Protein AF-A0A1M6HXD6-F1 (afdb_monomer_lite)

pLDDT: mean 80.58, std 11.12, range [35.69, 94.06]

Structure (mmCIF, N/CA/C/O backbone):
data_AF-A0A1M6HXD6-F1
#
_entry.id   AF-A0A1M6HXD6-F1
#
loop_
_atom_site.group_PDB
_atom_site.id
_atom_site.type_symbol
_atom_site.label_atom_id
_atom_site.label_alt_id
_atom_site.label_comp_id
_atom_site.label_asym_id
_atom_site.label_entity_id
_atom_site.label_seq_id
_atom_site.pdbx_PDB_ins_code
_atom_site.Cartn_x
_atom_site.Cartn_y
_atom_site.Cartn_z
_atom_site.occupancy
_atom_site.B_iso_or_equiv
_atom_site.auth_seq_id
_atom_site.auth_comp_id
_atom_site.auth_asym_id
_atom_site.auth_atom_id
_atom_site.pdbx_PDB_model_num
ATOM 1 N N . MET A 1 1 ? 20.138 -10.071 -18.134 1.00 62.22 1 MET A N 1
ATOM 2 C CA . MET A 1 1 ? 20.070 -9.335 -16.851 1.00 62.22 1 MET A CA 1
ATOM 3 C C . MET A 1 1 ? 18.813 -8.474 -16.674 1.00 62.22 1 MET A C 1
ATOM 5 O O . MET A 1 1 ? 18.131 -8.719 -15.696 1.00 62.22 1 MET A O 1
ATOM 9 N N . LEU A 1 2 ? 18.419 -7.549 -17.568 1.00 70.94 2 LEU A N 1
ATOM 10 C CA . LEU A 1 2 ? 17.058 -6.944 -17.518 1.00 70.94 2 LEU A CA 1
ATOM 11 C C . LEU A 1 2 ? 15.997 -7.763 -18.279 1.00 70.94 2 LEU A C 1
ATOM 13 O O . LEU A 1 2 ? 14.863 -7.873 -17.829 1.00 70.94 2 LEU A O 1
ATOM 17 N N . ALA A 1 3 ? 16.381 -8.416 -19.382 1.00 74.69 3 ALA A N 1
ATOM 18 C CA . ALA A 1 3 ? 15.483 -9.263 -20.183 1.00 74.69 3 ALA A CA 1
ATOM 19 C C . ALA A 1 3 ? 14.887 -10.457 -19.407 1.00 74.69 3 ALA A C 1
ATOM 21 O O . ALA A 1 3 ? 13.811 -10.953 -19.749 1.00 74.69 3 ALA A O 1
ATOM 22 N N . ASP A 1 4 ? 15.571 -10.894 -18.347 1.00 82.38 4 ASP A N 1
ATOM 23 C CA . ASP A 1 4 ? 15.156 -12.011 -17.494 1.00 82.38 4 ASP A CA 1
ATOM 24 C C . ASP A 1 4 ? 14.063 -11.605 -16.500 1.00 82.38 4 ASP A C 1
ATOM 26 O O . ASP A 1 4 ? 13.437 -12.466 -15.882 1.00 82.38 4 ASP A O 1
ATOM 30 N N . ILE A 1 5 ? 13.812 -10.302 -16.347 1.00 83.19 5 ILE A N 1
ATOM 31 C CA . ILE A 1 5 ? 12.787 -9.756 -15.464 1.00 83.19 5 ILE A CA 1
ATOM 32 C C . ILE A 1 5 ? 11.462 -9.7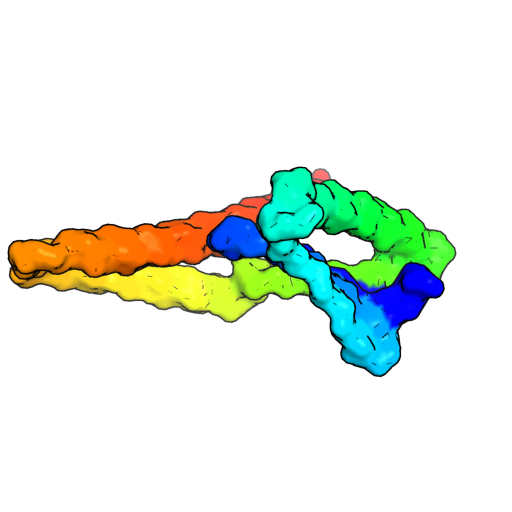37 -16.230 1.00 83.19 5 ILE A C 1
ATOM 34 O O . ILE A 1 5 ? 11.344 -9.182 -17.321 1.00 83.19 5 ILE A O 1
ATOM 38 N N . ALA A 1 6 ? 10.451 -10.385 -15.661 1.00 85.50 6 ALA A N 1
ATOM 39 C CA . ALA A 1 6 ? 9.096 -10.389 -16.197 1.00 85.50 6 ALA A CA 1
ATOM 40 C C . ALA A 1 6 ? 8.304 -9.182 -15.677 1.00 85.50 6 ALA A C 1
ATOM 42 O O . ALA A 1 6 ? 7.614 -8.500 -16.436 1.00 85.50 6 ALA A O 1
ATOM 43 N N . SER A 1 7 ? 8.412 -8.919 -14.375 1.00 85.44 7 SER A N 1
ATOM 44 C CA . SER A 1 7 ? 7.668 -7.856 -13.714 1.00 85.44 7 SER A CA 1
ATOM 45 C C . SER A 1 7 ? 8.370 -7.345 -12.460 1.00 85.44 7 SER A C 1
ATOM 47 O O . SER A 1 7 ? 9.226 -8.018 -11.876 1.00 85.44 7 SER A O 1
ATOM 49 N N . PHE A 1 8 ? 7.985 -6.143 -12.039 1.00 88.88 8 PHE A N 1
ATOM 50 C CA . PHE A 1 8 ? 8.430 -5.545 -10.785 1.00 88.88 8 PHE A CA 1
ATOM 51 C C . PHE A 1 8 ? 7.255 -4.970 -9.996 1.00 88.88 8 PHE A C 1
ATOM 53 O O . PHE A 1 8 ? 6.226 -4.591 -10.557 1.00 88.88 8 PHE A O 1
ATOM 60 N N . HIS A 1 9 ? 7.425 -4.897 -8.682 1.00 86.81 9 HIS A N 1
ATOM 61 C CA . HIS A 1 9 ? 6.432 -4.422 -7.734 1.00 86.81 9 HIS A CA 1
ATOM 62 C C . HIS A 1 9 ? 7.123 -3.605 -6.644 1.00 86.81 9 HIS A C 1
ATOM 64 O O . HIS A 1 9 ? 7.985 -4.123 -5.939 1.00 86.81 9 HIS A O 1
ATOM 70 N N . TYR A 1 10 ? 6.709 -2.354 -6.475 1.00 86.75 10 TYR A N 1
ATOM 71 C CA . TYR A 1 10 ? 7.099 -1.519 -5.342 1.00 86.75 10 TYR A CA 1
ATOM 72 C C . TYR A 1 10 ? 5.867 -1.226 -4.490 1.00 86.75 10 TYR A C 1
ATOM 74 O O . TYR A 1 10 ? 4.820 -0.861 -5.031 1.00 86.75 10 TYR A O 1
ATOM 82 N N . GLN A 1 11 ? 5.993 -1.382 -3.175 1.00 84.38 11 GLN A N 1
ATOM 83 C CA . GLN A 1 11 ? 4.950 -1.038 -2.221 1.00 84.38 11 GLN A CA 1
ATOM 84 C C . GLN A 1 11 ? 5.550 -0.439 -0.956 1.00 84.38 11 GLN A C 1
ATOM 86 O O . GLN A 1 11 ? 6.455 -1.009 -0.348 1.00 84.38 11 GLN A O 1
ATOM 91 N N . GLU A 1 12 ? 4.949 0.666 -0.537 1.00 83.12 12 GLU A N 1
ATOM 92 C CA . GLU A 1 12 ? 5.162 1.304 0.750 1.00 83.12 12 GLU A CA 1
ATOM 93 C C . GLU A 1 12 ? 3.852 1.254 1.526 1.00 83.12 12 GLU A C 1
ATOM 95 O O . GLU A 1 12 ? 2.813 1.717 1.048 1.00 83.12 12 GLU A O 1
ATOM 100 N N . PHE A 1 13 ? 3.873 0.616 2.691 1.00 76.50 13 PHE A N 1
ATOM 101 C CA . PHE A 1 13 ? 2.708 0.539 3.557 1.00 76.50 13 PHE A CA 1
ATOM 102 C C . PHE A 1 13 ? 3.131 0.444 5.018 1.00 76.50 13 PHE A C 1
ATOM 104 O O . PHE A 1 13 ? 3.904 -0.437 5.388 1.00 76.50 13 PHE A O 1
ATOM 111 N N . ASN A 1 14 ? 2.582 1.332 5.850 1.00 74.19 14 ASN A N 1
ATOM 112 C CA . ASN A 1 14 ? 2.807 1.354 7.296 1.00 74.19 14 ASN A CA 1
ATOM 113 C C . ASN A 1 14 ? 4.301 1.384 7.685 1.00 74.19 14 ASN A C 1
ATOM 115 O O . ASN A 1 14 ? 4.749 0.594 8.511 1.00 74.19 14 ASN A O 1
ATOM 119 N N . GLY A 1 15 ? 5.086 2.235 7.015 1.00 72.50 15 GLY A N 1
ATOM 120 C CA . GLY A 1 15 ? 6.537 2.348 7.218 1.00 72.50 15 GLY A CA 1
ATOM 121 C C . GLY A 1 15 ? 7.365 1.213 6.604 1.00 72.50 15 GLY A C 1
ATOM 122 O O . GLY A 1 15 ? 8.580 1.326 6.529 1.00 72.50 15 GLY A O 1
ATOM 123 N N . ASN A 1 16 ? 6.737 0.145 6.105 1.00 80.31 16 ASN A N 1
ATOM 124 C CA . ASN A 1 16 ? 7.442 -0.943 5.441 1.00 80.31 16 ASN A CA 1
ATOM 125 C C . ASN A 1 16 ? 7.533 -0.688 3.932 1.00 80.31 16 ASN A C 1
ATOM 127 O O . ASN A 1 16 ? 6.509 -0.541 3.253 1.00 80.31 16 ASN A O 1
ATOM 131 N N . LYS A 1 17 ? 8.760 -0.677 3.409 1.00 83.12 17 LYS A N 1
ATOM 132 C CA . LYS A 1 17 ? 9.060 -0.514 1.985 1.00 83.12 17 LYS A CA 1
ATOM 133 C C . LYS A 1 17 ? 9.566 -1.825 1.419 1.00 83.12 17 LYS A C 1
ATOM 135 O O . LYS A 1 17 ? 10.534 -2.407 1.905 1.00 83.12 17 LYS A O 1
ATOM 140 N N . THR A 1 18 ? 8.902 -2.287 0.368 1.00 86.75 18 THR A N 1
ATOM 141 C CA . THR A 1 18 ? 9.233 -3.541 -0.306 1.00 86.75 18 THR A CA 1
ATOM 142 C C . THR A 1 18 ? 9.335 -3.342 -1.807 1.00 86.75 18 THR A C 1
ATOM 144 O O . THR A 1 18 ? 8.438 -2.798 -2.452 1.00 86.75 18 THR A O 1
ATOM 147 N N . PHE A 1 19 ? 10.426 -3.844 -2.374 1.00 87.88 19 PHE A N 1
ATOM 148 C CA . PHE A 1 19 ? 10.668 -3.913 -3.802 1.00 87.88 19 PHE A CA 1
ATOM 149 C C . PHE A 1 19 ? 10.820 -5.377 -4.208 1.00 87.88 19 PHE A C 1
ATOM 151 O O . PHE A 1 19 ? 11.647 -6.108 -3.672 1.00 87.88 19 PHE A O 1
ATOM 158 N N . ARG A 1 20 ? 10.000 -5.843 -5.142 1.00 89.50 20 ARG A N 1
ATOM 159 C CA . ARG A 1 20 ? 9.980 -7.234 -5.586 1.00 89.50 20 ARG A CA 1
ATOM 160 C C . ARG A 1 20 ? 10.163 -7.308 -7.090 1.00 89.50 20 ARG A C 1
ATOM 162 O O . ARG A 1 20 ? 9.464 -6.634 -7.839 1.00 89.50 20 ARG A O 1
ATOM 169 N N . LEU A 1 21 ? 11.045 -8.200 -7.514 1.00 89.88 21 LEU A N 1
ATOM 170 C CA . LEU A 1 21 ? 11.260 -8.577 -8.901 1.00 89.88 21 LEU A CA 1
ATOM 171 C C . LEU A 1 21 ? 10.752 -9.998 -9.115 1.00 89.88 21 LEU A C 1
ATOM 173 O O . LEU A 1 21 ? 11.001 -10.894 -8.302 1.00 89.88 21 LEU A O 1
ATOM 177 N N . ARG A 1 22 ? 10.061 -10.217 -10.229 1.00 88.50 22 ARG A N 1
ATOM 178 C CA . ARG A 1 22 ? 9.702 -11.551 -10.699 1.00 88.50 22 ARG A CA 1
ATOM 179 C C . ARG A 1 22 ? 10.475 -11.838 -11.970 1.00 88.50 22 ARG A C 1
ATOM 181 O O . ARG A 1 22 ? 10.337 -11.126 -12.963 1.00 88.50 22 ARG A O 1
ATOM 188 N N . LEU A 1 23 ? 11.273 -12.894 -11.935 1.00 88.56 23 LEU A N 1
ATOM 189 C CA . LEU A 1 23 ? 12.010 -13.367 -13.097 1.00 88.56 23 LEU A CA 1
ATOM 190 C C . LEU A 1 23 ? 11.100 -14.213 -13.995 1.00 88.56 23 LEU A C 1
ATOM 192 O O . LEU A 1 23 ? 10.135 -14.826 -13.528 1.00 88.56 23 LEU A O 1
ATOM 196 N N . ARG A 1 24 ? 11.428 -14.292 -15.285 1.00 84.12 24 ARG A N 1
ATOM 197 C CA . ARG A 1 24 ? 10.759 -15.170 -16.262 1.00 84.12 24 ARG A CA 1
ATOM 198 C C . ARG A 1 24 ? 10.904 -16.650 -15.908 1.00 84.12 24 ARG A C 1
ATOM 200 O O . ARG A 1 24 ? 10.021 -17.432 -16.235 1.00 84.12 24 ARG A O 1
ATOM 207 N N . SER A 1 25 ? 11.952 -17.007 -15.161 1.00 87.06 25 SER A N 1
ATOM 208 C CA . SER A 1 25 ? 12.130 -18.336 -14.561 1.00 87.06 25 SER A CA 1
ATOM 209 C C . SER A 1 25 ? 11.093 -18.671 -13.478 1.00 87.06 25 SER A C 1
ATOM 211 O O . SER A 1 25 ? 11.027 -19.805 -13.021 1.00 87.06 25 SER A O 1
ATOM 213 N N . GLY A 1 26 ? 10.294 -17.695 -13.030 1.00 83.19 26 GLY A N 1
ATOM 214 C CA . GLY A 1 26 ? 9.327 -17.845 -11.942 1.00 83.19 26 GLY A CA 1
ATOM 215 C C . GLY A 1 26 ? 9.890 -17.522 -10.556 1.00 83.19 26 GLY A C 1
ATOM 216 O O . GLY A 1 26 ? 9.111 -17.348 -9.614 1.00 83.19 26 GLY A O 1
ATOM 217 N N . GLN A 1 27 ? 11.210 -17.367 -10.428 1.00 90.06 27 GLN A N 1
ATOM 218 C CA . GLN A 1 27 ? 11.851 -16.959 -9.180 1.00 90.06 27 GLN A CA 1
ATOM 219 C C . GLN A 1 27 ? 11.438 -15.533 -8.790 1.00 90.06 27 GLN A C 1
ATOM 221 O O . GLN A 1 27 ? 11.331 -14.635 -9.630 1.00 90.06 27 GLN A O 1
ATOM 226 N N . LYS A 1 28 ? 11.210 -15.327 -7.491 1.00 89.75 28 LYS A N 1
ATOM 227 C CA . LYS A 1 28 ? 10.869 -14.027 -6.909 1.00 89.75 28 LYS A CA 1
ATOM 228 C C . LYS A 1 28 ? 12.023 -13.550 -6.044 1.00 89.75 28 LYS A C 1
ATOM 230 O O . LYS A 1 28 ? 12.440 -14.262 -5.137 1.00 89.75 28 LYS A O 1
ATOM 235 N N . VAL A 1 29 ? 12.488 -12.336 -6.298 1.00 88.44 29 VAL A N 1
ATOM 236 C CA . VAL A 1 29 ? 13.491 -11.655 -5.478 1.00 88.44 29 VAL A CA 1
ATOM 237 C C . VAL A 1 29 ? 12.775 -10.526 -4.754 1.00 88.44 29 VAL A C 1
ATOM 239 O O . VAL A 1 29 ? 12.141 -9.697 -5.400 1.00 88.44 29 VAL A O 1
ATOM 242 N N . THR A 1 30 ? 12.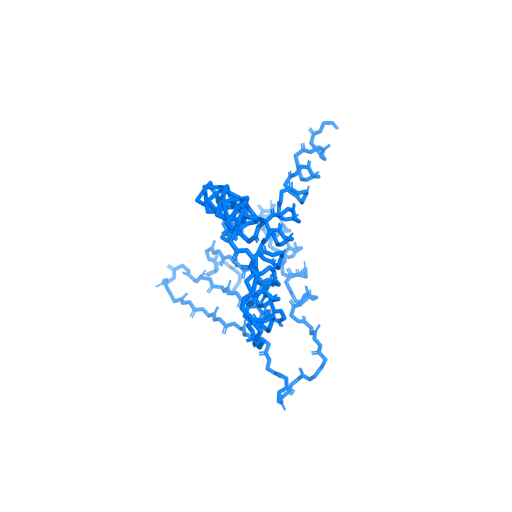800 -10.525 -3.423 1.00 88.25 30 THR A N 1
ATOM 243 C CA . THR A 1 30 ? 12.175 -9.471 -2.608 1.00 88.25 30 THR A CA 1
ATOM 244 C C . THR A 1 30 ? 13.263 -8.769 -1.810 1.00 88.25 30 THR A C 1
ATOM 246 O O . THR A 1 30 ? 13.997 -9.416 -1.071 1.00 88.25 30 THR A O 1
ATOM 249 N N . LEU A 1 31 ? 13.341 -7.456 -1.972 1.00 86.12 31 LEU A N 1
ATOM 250 C CA . LEU A 1 31 ? 14.130 -6.533 -1.176 1.00 86.12 31 LEU A CA 1
ATOM 251 C C . LEU A 1 31 ? 13.158 -5.815 -0.237 1.00 86.12 31 LEU A C 1
ATOM 253 O O . LEU A 1 31 ? 12.152 -5.263 -0.685 1.00 86.12 31 LEU A O 1
ATOM 257 N N . ALA A 1 32 ? 13.423 -5.869 1.059 1.00 82.75 32 ALA A N 1
ATOM 258 C CA . ALA A 1 32 ? 12.668 -5.142 2.070 1.00 82.75 32 ALA A CA 1
ATOM 259 C C . ALA A 1 32 ? 13.617 -4.187 2.787 1.00 82.75 32 ALA A C 1
ATOM 261 O O . ALA A 1 32 ? 14.808 -4.489 2.907 1.00 82.75 32 ALA A O 1
ATOM 262 N N . HIS A 1 33 ? 13.091 -3.054 3.245 1.00 79.06 33 HIS A N 1
ATOM 263 C CA . HIS A 1 33 ? 13.863 -2.141 4.076 1.00 79.06 33 HIS A CA 1
ATOM 264 C C . HIS A 1 33 ? 14.327 -2.866 5.343 1.00 79.06 33 HIS A C 1
ATOM 266 O O . HIS A 1 33 ? 13.575 -3.642 5.936 1.00 79.06 33 HIS A O 1
ATOM 272 N N . ASN A 1 34 ? 15.585 -2.645 5.720 1.00 73.81 34 ASN A N 1
ATOM 273 C CA . ASN A 1 34 ? 16.162 -3.208 6.927 1.00 73.81 34 ASN A CA 1
ATOM 274 C C . ASN A 1 34 ? 16.876 -2.102 7.700 1.00 73.81 34 ASN A C 1
ATOM 276 O O . ASN A 1 34 ? 18.054 -1.824 7.454 1.00 73.81 34 ASN A O 1
ATOM 280 N N . ASP A 1 35 ? 16.160 -1.543 8.674 1.00 68.94 35 ASP A N 1
ATOM 281 C CA . ASP A 1 35 ? 16.636 -0.456 9.533 1.00 68.94 35 ASP A CA 1
ATOM 282 C C . ASP A 1 35 ? 17.928 -0.819 10.286 1.00 68.94 35 ASP A C 1
ATOM 284 O O . ASP A 1 35 ? 18.690 0.055 10.689 1.00 68.94 35 ASP A O 1
ATOM 288 N N . THR A 1 36 ? 18.204 -2.117 10.475 1.00 67.06 36 THR A N 1
ATOM 289 C CA . THR A 1 36 ? 19.389 -2.587 11.211 1.00 67.06 36 THR A CA 1
ATOM 290 C C . THR A 1 36 ? 20.673 -2.454 10.390 1.00 67.06 36 THR A C 1
ATOM 292 O O . THR A 1 36 ? 21.744 -2.269 10.960 1.00 67.06 36 THR A O 1
ATOM 295 N N . PHE A 1 37 ? 20.586 -2.555 9.061 1.00 62.69 37 PHE A N 1
ATOM 296 C CA . PHE A 1 37 ? 21.763 -2.596 8.183 1.00 62.69 37 PHE A CA 1
ATOM 297 C C . PHE A 1 37 ? 21.877 -1.384 7.257 1.00 62.69 37 PHE A C 1
ATOM 299 O O . PHE A 1 37 ? 22.979 -1.087 6.798 1.00 62.69 37 PHE A O 1
ATOM 306 N N . CYS A 1 38 ? 20.778 -0.679 6.976 1.00 62.19 38 CYS A N 1
ATOM 307 C CA . CYS A 1 38 ? 20.797 0.504 6.123 1.00 62.19 38 CYS A CA 1
ATOM 308 C C . CYS A 1 38 ? 19.749 1.531 6.591 1.00 62.19 38 CYS A C 1
ATOM 310 O O . CYS A 1 38 ? 18.600 1.464 6.163 1.00 62.19 38 CYS A O 1
ATOM 312 N N . PRO A 1 39 ? 20.123 2.480 7.473 1.00 63.81 39 PRO A N 1
ATOM 313 C CA . PRO A 1 39 ? 19.214 3.535 7.933 1.00 63.81 39 PRO A CA 1
ATOM 314 C C . PRO A 1 39 ? 18.954 4.607 6.862 1.00 63.81 39 PRO A C 1
ATOM 316 O O . PRO A 1 39 ? 18.014 5.389 6.985 1.00 63.81 39 PRO A O 1
ATOM 319 N N . ALA A 1 40 ? 19.785 4.662 5.815 1.00 66.31 40 ALA A N 1
ATOM 320 C CA . ALA A 1 40 ? 19.520 5.455 4.624 1.00 66.31 40 ALA A CA 1
ATOM 321 C C . ALA A 1 40 ? 18.508 4.704 3.747 1.00 66.31 40 ALA A C 1
ATOM 323 O O . ALA A 1 40 ? 18.750 3.581 3.303 1.00 66.31 40 ALA A O 1
ATOM 324 N N . ASP A 1 41 ? 17.337 5.299 3.547 1.00 66.62 41 ASP A N 1
ATOM 325 C CA . ASP A 1 41 ? 16.241 4.663 2.830 1.00 66.62 41 ASP A CA 1
ATOM 326 C C . ASP A 1 41 ? 16.314 4.917 1.318 1.00 66.62 41 ASP A C 1
ATOM 328 O O . ASP A 1 41 ? 15.674 5.818 0.775 1.00 66.62 41 ASP A O 1
ATOM 332 N N . ASP A 1 42 ? 17.081 4.073 0.631 1.00 78.00 42 ASP A N 1
ATOM 333 C CA . ASP A 1 42 ? 17.301 4.186 -0.814 1.00 78.00 42 ASP A CA 1
ATOM 334 C C . ASP A 1 42 ? 16.340 3.325 -1.651 1.00 78.00 42 ASP A C 1
ATOM 336 O O . ASP A 1 42 ? 16.403 3.334 -2.881 1.00 78.00 42 ASP A O 1
ATOM 340 N N . ILE A 1 43 ? 15.408 2.583 -1.032 1.00 83.06 43 ILE A N 1
ATOM 341 C CA . ILE A 1 43 ? 14.502 1.690 -1.781 1.00 83.06 43 ILE A CA 1
ATOM 342 C C . ILE A 1 43 ? 13.562 2.492 -2.688 1.00 83.06 43 ILE A C 1
ATOM 344 O O . ILE A 1 43 ? 13.246 2.051 -3.795 1.00 83.06 43 ILE A O 1
ATOM 348 N N . VAL A 1 44 ? 13.140 3.681 -2.252 1.00 82.69 44 VAL A N 1
ATOM 349 C CA . VAL A 1 44 ? 12.310 4.581 -3.068 1.00 82.69 44 VAL A CA 1
ATOM 350 C C . VAL A 1 44 ? 13.075 5.037 -4.311 1.00 82.69 44 VAL A C 1
ATOM 352 O O . VAL A 1 44 ? 12.548 4.959 -5.423 1.00 82.69 44 VAL A O 1
ATOM 355 N N . ALA A 1 45 ? 14.324 5.477 -4.128 1.00 81.75 45 ALA A N 1
ATOM 356 C CA . ALA A 1 45 ? 15.192 5.923 -5.213 1.00 81.75 45 ALA A CA 1
ATOM 357 C C . ALA A 1 45 ? 15.492 4.772 -6.184 1.00 81.75 45 ALA A C 1
ATOM 359 O O . ALA A 1 45 ? 15.307 4.920 -7.390 1.00 81.75 45 ALA A O 1
ATOM 360 N N . LEU A 1 46 ? 15.810 3.585 -5.657 1.00 85.12 46 LEU A N 1
ATOM 361 C CA . LEU A 1 46 ? 16.003 2.365 -6.440 1.00 85.12 46 LEU A CA 1
ATOM 362 C C . LEU A 1 46 ? 14.771 2.028 -7.288 1.00 85.12 46 LEU A C 1
ATOM 364 O O . LEU A 1 46 ? 14.896 1.708 -8.469 1.00 85.12 46 LEU A O 1
ATOM 368 N N . ALA A 1 47 ? 13.571 2.099 -6.705 1.00 85.69 47 ALA A N 1
ATOM 369 C CA . ALA A 1 47 ? 12.335 1.824 -7.428 1.00 85.69 47 ALA A CA 1
ATOM 370 C C . ALA A 1 47 ? 12.072 2.858 -8.536 1.00 85.69 47 ALA A C 1
ATOM 372 O O . ALA A 1 47 ? 11.599 2.491 -9.616 1.00 85.69 47 ALA A O 1
ATOM 373 N N . ALA A 1 48 ? 12.384 4.133 -8.288 1.00 84.56 48 ALA A N 1
ATOM 374 C CA . ALA A 1 48 ? 12.255 5.202 -9.272 1.00 84.56 48 ALA A CA 1
ATOM 375 C C . ALA A 1 48 ? 13.241 5.026 -10.438 1.00 84.56 48 ALA A C 1
ATOM 377 O O . ALA A 1 48 ? 12.830 5.083 -11.599 1.00 84.56 48 ALA A O 1
ATOM 378 N N . ASP A 1 49 ? 14.508 4.741 -10.143 1.00 86.19 49 ASP A N 1
ATOM 379 C CA . ASP A 1 49 ? 15.543 4.522 -11.155 1.00 86.19 49 ASP A CA 1
ATOM 380 C C . ASP A 1 49 ? 15.280 3.254 -11.965 1.00 86.19 49 ASP A C 1
ATOM 382 O O . ASP A 1 49 ? 15.364 3.271 -13.194 1.00 86.19 49 ASP A O 1
ATOM 386 N N . PHE A 1 50 ? 14.853 2.172 -11.308 1.00 87.00 50 PHE A N 1
ATOM 387 C CA . PHE A 1 50 ? 14.461 0.949 -12.001 1.00 87.00 50 PHE A CA 1
ATOM 388 C C . PHE A 1 50 ? 13.271 1.186 -12.933 1.00 87.00 50 PHE A C 1
ATOM 390 O O . PHE A 1 50 ? 13.245 0.670 -14.048 1.00 87.00 50 PHE A O 1
ATOM 397 N N . ARG A 1 51 ? 12.286 1.992 -12.515 1.00 84.06 51 ARG A N 1
ATOM 398 C CA . ARG A 1 51 ? 11.135 2.334 -13.361 1.00 84.06 51 ARG A CA 1
ATOM 399 C C . ARG A 1 51 ? 11.556 3.102 -14.614 1.00 84.06 51 ARG A C 1
ATOM 401 O O . ARG A 1 51 ? 11.005 2.818 -15.675 1.00 84.06 51 ARG A O 1
ATOM 408 N N . LYS A 1 52 ? 12.514 4.030 -14.505 1.00 84.62 52 LYS A N 1
ATOM 409 C CA . LYS A 1 52 ? 13.082 4.744 -15.664 1.00 84.62 52 LYS A CA 1
ATOM 410 C C . LYS A 1 52 ? 13.775 3.769 -16.615 1.00 84.62 52 LYS A C 1
ATOM 412 O O . LYS A 1 52 ? 13.379 3.664 -17.768 1.00 84.62 52 LYS A O 1
ATOM 417 N N . GLN A 1 53 ? 14.691 2.950 -16.096 1.00 83.62 53 GLN A N 1
ATOM 418 C CA . GLN A 1 53 ? 15.414 1.960 -16.903 1.00 83.62 53 GLN A CA 1
ATOM 419 C C . GLN A 1 53 ? 14.479 0.932 -17.560 1.00 83.62 53 GLN A C 1
ATOM 421 O O . GLN A 1 53 ? 14.702 0.527 -18.697 1.00 83.62 53 GLN A O 1
ATOM 426 N N . ALA A 1 54 ? 13.414 0.510 -16.872 1.00 82.19 54 ALA A N 1
ATOM 427 C CA . ALA A 1 54 ? 12.417 -0.403 -17.425 1.00 82.19 54 ALA A CA 1
ATOM 428 C C . ALA A 1 54 ? 11.591 0.239 -18.554 1.00 82.19 54 ALA A C 1
ATOM 430 O O . ALA A 1 54 ? 11.244 -0.453 -19.514 1.00 82.19 54 ALA A O 1
ATOM 431 N N . ALA A 1 55 ? 11.283 1.536 -18.458 1.00 77.38 55 ALA A N 1
ATOM 432 C CA . ALA A 1 55 ? 10.606 2.278 -19.520 1.00 77.38 55 ALA A CA 1
ATOM 433 C C . ALA A 1 55 ? 11.508 2.424 -20.757 1.00 77.38 55 ALA A C 1
ATOM 435 O O . ALA A 1 55 ? 11.079 2.098 -21.864 1.00 77.38 55 ALA A O 1
ATOM 436 N N . ASP A 1 56 ? 12.775 2.793 -20.555 1.00 77.69 56 ASP A N 1
ATOM 437 C CA . ASP A 1 56 ? 13.759 2.933 -21.634 1.00 77.69 56 ASP A CA 1
ATOM 438 C C . ASP A 1 56 ? 13.995 1.587 -22.344 1.00 77.69 56 ASP A C 1
ATOM 440 O O . ASP A 1 56 ? 13.940 1.493 -23.569 1.00 77.69 56 ASP A O 1
ATOM 444 N N . PHE A 1 57 ? 14.132 0.498 -21.576 1.00 74.81 57 PHE A N 1
ATOM 445 C CA . PHE A 1 57 ? 14.334 -0.852 -22.114 1.00 74.81 57 PHE A CA 1
ATOM 446 C C . PHE A 1 57 ? 13.138 -1.376 -22.925 1.00 74.81 57 PHE A C 1
ATOM 448 O O . PHE A 1 57 ? 13.318 -2.167 -23.853 1.00 74.81 57 PHE A O 1
ATOM 455 N N . SER A 1 58 ? 11.920 -0.949 -22.580 1.00 66.25 58 SER A N 1
ATOM 456 C CA . SER A 1 58 ? 10.692 -1.355 -23.277 1.00 66.25 58 SER A CA 1
ATOM 457 C C . SER A 1 58 ? 10.518 -0.647 -24.625 1.00 66.25 58 SER A C 1
ATOM 459 O O . SER A 1 58 ? 9.822 -1.167 -25.492 1.00 66.25 58 SER A O 1
ATOM 461 N N . THR A 1 59 ? 11.152 0.514 -24.811 1.00 64.62 59 THR A N 1
ATOM 462 C CA . THR A 1 59 ? 11.133 1.265 -26.077 1.00 64.62 59 THR A CA 1
ATOM 463 C C . THR A 1 59 ? 12.068 0.635 -27.115 1.00 64.62 59 THR A C 1
ATOM 465 O O . THR A 1 59 ? 11.724 0.564 -28.291 1.00 64.62 59 THR A O 1
ATOM 468 N N . ASP A 1 60 ? 13.212 0.102 -26.672 1.00 60.59 60 ASP A N 1
ATOM 469 C CA . ASP A 1 60 ? 14.251 -0.458 -27.550 1.00 60.59 60 ASP A CA 1
ATOM 470 C C . ASP A 1 60 ? 14.079 -1.952 -27.882 1.00 60.59 60 ASP A C 1
ATOM 472 O O . ASP A 1 60 ? 14.720 -2.465 -28.805 1.00 60.59 60 ASP A O 1
ATOM 476 N N . ARG A 1 61 ? 13.267 -2.707 -27.126 1.00 61.06 61 ARG A N 1
ATOM 477 C CA . ARG A 1 61 ? 13.140 -4.169 -27.292 1.00 61.06 61 ARG A CA 1
ATOM 478 C C . ARG A 1 61 ? 11.702 -4.657 -27.134 1.00 61.06 61 ARG A C 1
ATOM 480 O O . ARG A 1 61 ? 10.959 -4.187 -26.285 1.00 61.06 61 ARG A O 1
ATOM 487 N N . SER A 1 62 ? 11.348 -5.726 -27.854 1.00 59.31 62 SER A N 1
ATOM 488 C CA . SER A 1 62 ? 10.029 -6.394 -27.797 1.00 59.31 62 SER A CA 1
ATOM 489 C C . SER A 1 62 ? 9.705 -7.096 -26.464 1.00 59.31 62 SER A C 1
ATOM 491 O O . SER A 1 62 ? 8.665 -7.743 -26.329 1.00 59.31 62 SER A O 1
ATOM 493 N N . VAL A 1 63 ? 10.588 -6.995 -25.467 1.00 63.75 63 VAL A N 1
ATOM 494 C CA . VAL A 1 63 ? 10.466 -7.643 -24.159 1.00 63.75 63 VAL A CA 1
ATOM 495 C C . VAL A 1 63 ? 10.112 -6.580 -23.119 1.00 63.75 63 VAL A C 1
ATOM 497 O O . VAL A 1 63 ? 10.984 -6.054 -22.434 1.00 63.75 63 VAL A O 1
ATOM 500 N N . GLY A 1 64 ? 8.821 -6.269 -23.002 1.00 70.75 64 GLY A N 1
ATOM 501 C CA . GLY A 1 64 ? 8.324 -5.294 -22.028 1.00 70.75 64 GLY A CA 1
ATOM 502 C C . GLY A 1 64 ? 8.375 -5.823 -20.592 1.00 70.75 64 GLY A C 1
ATOM 503 O O . GLY A 1 64 ? 7.867 -6.912 -20.300 1.00 70.75 64 GLY A O 1
ATOM 504 N N . ILE A 1 65 ? 8.968 -5.049 -19.683 1.00 77.31 65 ILE A N 1
ATOM 505 C CA . ILE A 1 65 ? 8.926 -5.304 -18.237 1.00 77.31 65 ILE A CA 1
ATOM 506 C C . ILE A 1 65 ? 7.654 -4.651 -17.689 1.00 77.31 65 ILE A C 1
ATOM 508 O O . ILE A 1 65 ? 7.475 -3.440 -17.787 1.00 77.31 65 ILE A O 1
ATOM 512 N N . THR A 1 66 ? 6.756 -5.439 -17.094 1.00 80.56 66 THR A N 1
ATOM 513 C CA . THR A 1 66 ? 5.457 -4.915 -16.636 1.00 80.56 66 THR A CA 1
ATOM 514 C C . THR A 1 66 ? 5.486 -4.545 -15.152 1.00 80.56 66 THR A C 1
ATOM 516 O O . THR A 1 66 ? 5.917 -5.336 -14.311 1.00 80.56 66 THR A O 1
ATOM 519 N N . ARG A 1 67 ? 4.969 -3.362 -14.798 1.00 83.12 67 ARG A N 1
ATOM 520 C CA . ARG A 1 67 ? 4.703 -2.990 -13.399 1.00 83.12 67 ARG A CA 1
ATOM 521 C C . ARG A 1 67 ? 3.497 -3.770 -12.872 1.00 83.12 67 ARG A C 1
ATOM 523 O O . ARG A 1 67 ? 2.404 -3.675 -13.429 1.00 83.12 67 ARG A O 1
ATOM 530 N N . GLU A 1 68 ? 3.659 -4.488 -11.766 1.00 81.81 68 GLU A N 1
ATOM 531 C CA . GLU A 1 68 ? 2.530 -5.112 -11.077 1.00 81.81 68 GLU A CA 1
ATOM 532 C C . GLU A 1 68 ? 1.757 -4.076 -10.259 1.00 81.81 68 GLU A C 1
ATOM 534 O O . GLU A 1 68 ? 2.342 -3.273 -9.528 1.00 81.81 68 GLU A O 1
ATOM 539 N N . LYS A 1 69 ? 0.424 -4.124 -10.357 1.00 80.00 69 LYS A N 1
ATOM 540 C CA . LYS A 1 69 ? -0.456 -3.266 -9.562 1.00 80.00 69 LYS A CA 1
ATOM 541 C C . LYS A 1 69 ? -0.347 -3.610 -8.080 1.00 80.00 69 LYS A C 1
ATOM 543 O O . LYS A 1 69 ? -0.456 -4.789 -7.714 1.00 80.00 69 LYS A O 1
ATOM 548 N N . THR A 1 70 ? -0.211 -2.592 -7.235 1.00 79.62 70 THR A N 1
ATOM 549 C CA . THR A 1 70 ? -0.222 -2.772 -5.776 1.00 79.62 70 THR A CA 1
ATOM 550 C C . THR A 1 70 ? -1.603 -3.236 -5.312 1.00 79.62 70 THR A C 1
ATOM 552 O O . THR A 1 70 ? -2.587 -3.160 -6.054 1.00 79.62 70 THR A O 1
ATOM 555 N N . PHE A 1 71 ? -1.709 -3.741 -4.079 1.00 80.44 71 PHE A N 1
ATOM 556 C CA . PHE A 1 71 ? -3.005 -4.147 -3.522 1.00 80.44 71 PHE A CA 1
ATOM 557 C C . PHE A 1 71 ? -4.045 -3.020 -3.628 1.00 80.44 71 PHE A C 1
ATOM 559 O O . PHE A 1 71 ? -5.142 -3.260 -4.125 1.00 80.44 71 PHE A O 1
ATOM 566 N N . PHE A 1 72 ? -3.658 -1.791 -3.271 1.00 79.25 72 PHE A N 1
ATOM 567 C CA . PHE A 1 72 ? -4.524 -0.608 -3.267 1.00 79.25 72 PHE A CA 1
ATOM 568 C C . PHE A 1 72 ? -4.992 -0.153 -4.656 1.00 79.25 72 PHE A C 1
ATOM 570 O O . PHE A 1 72 ? -6.005 0.532 -4.770 1.00 79.25 72 PHE A O 1
ATOM 577 N N . GLU A 1 73 ? -4.303 -0.570 -5.717 1.00 76.50 73 GLU A N 1
ATOM 578 C CA . GLU A 1 73 ? -4.678 -0.282 -7.106 1.00 76.50 73 GLU A CA 1
ATOM 579 C C . GLU A 1 73 ? -5.662 -1.310 -7.691 1.00 76.50 73 GLU A C 1
ATOM 581 O O . GLU A 1 73 ? -6.208 -1.110 -8.783 1.00 76.50 73 GLU A O 1
ATOM 586 N N . LYS A 1 74 ? -5.885 -2.435 -6.999 1.00 82.38 74 LYS A N 1
ATOM 587 C CA . LYS A 1 74 ? -6.805 -3.490 -7.438 1.00 82.38 74 LYS A CA 1
ATOM 588 C C . LYS A 1 74 ? -8.247 -3.160 -7.035 1.00 82.38 74 LYS A C 1
ATOM 590 O O . LYS A 1 74 ? -8.467 -2.574 -5.977 1.00 82.38 74 LYS A O 1
ATOM 595 N N . PRO A 1 75 ? -9.255 -3.619 -7.803 1.00 80.81 75 PRO A N 1
ATOM 596 C CA . PRO A 1 75 ? -10.667 -3.414 -7.458 1.00 80.81 75 PRO A CA 1
ATOM 597 C C . PRO A 1 75 ? -11.038 -4.009 -6.090 1.00 80.81 75 PRO A C 1
ATOM 599 O O . PRO A 1 75 ? -11.903 -3.478 -5.400 1.00 80.81 75 PRO A O 1
ATOM 602 N N . VAL A 1 76 ? -10.331 -5.058 -5.654 1.00 83.75 76 VAL A N 1
ATOM 603 C CA . VAL A 1 76 ? -10.496 -5.656 -4.320 1.00 83.75 76 VAL A CA 1
ATOM 604 C C . VAL A 1 76 ? -10.244 -4.634 -3.208 1.00 83.75 76 VAL A C 1
ATOM 606 O O . VAL A 1 76 ? -11.008 -4.589 -2.249 1.00 83.75 76 VAL A O 1
ATOM 609 N N . ALA A 1 77 ? -9.239 -3.761 -3.343 1.00 81.31 77 ALA A N 1
ATOM 610 C CA . ALA A 1 77 ? -8.970 -2.747 -2.327 1.00 81.31 77 ALA A CA 1
ATOM 611 C C . ALA A 1 77 ? -10.077 -1.696 -2.228 1.00 81.31 77 ALA A C 1
ATOM 613 O O . ALA A 1 77 ? -10.299 -1.168 -1.142 1.00 81.31 77 ALA A O 1
ATOM 614 N N . SER A 1 78 ? -10.807 -1.429 -3.317 1.00 84.62 78 SER A N 1
ATOM 615 C CA . SER A 1 78 ? -12.000 -0.578 -3.278 1.00 84.62 78 SER A CA 1
ATOM 616 C C . SER A 1 78 ? -13.130 -1.215 -2.480 1.00 84.62 78 SER A C 1
ATOM 618 O O . SER A 1 78 ? -13.759 -0.524 -1.686 1.00 84.62 78 SER A O 1
ATOM 620 N N . VAL A 1 79 ? -13.363 -2.520 -2.645 1.00 87.56 79 VAL A N 1
ATOM 621 C CA . VAL A 1 79 ? -14.365 -3.247 -1.848 1.00 87.56 79 VAL A CA 1
ATOM 622 C C . VAL A 1 79 ? -13.984 -3.217 -0.368 1.00 87.56 79 VAL A C 1
ATOM 624 O O . VAL A 1 79 ? -14.798 -2.843 0.469 1.00 87.56 79 VAL A O 1
ATOM 627 N N . VAL A 1 80 ? -12.726 -3.530 -0.048 1.00 87.56 80 VAL A N 1
ATOM 628 C CA . VAL A 1 80 ? -12.223 -3.508 1.335 1.00 87.56 80 VAL A CA 1
ATOM 629 C C . VAL A 1 80 ? -12.271 -2.095 1.929 1.00 87.56 80 VAL A C 1
ATOM 631 O O . VAL A 1 80 ? -12.673 -1.936 3.077 1.00 87.56 80 VAL A O 1
ATOM 634 N N . GLY A 1 81 ? -11.940 -1.061 1.149 1.00 86.88 81 GLY A N 1
ATOM 635 C CA . GLY A 1 81 ? -12.044 0.336 1.576 1.00 86.88 81 GLY A CA 1
ATOM 636 C C . GLY A 1 81 ? -13.470 0.722 1.966 1.00 86.88 81 GLY A C 1
ATOM 637 O O . GLY A 1 81 ? -13.680 1.256 3.052 1.00 86.88 81 GLY A O 1
ATOM 638 N N . TRP A 1 82 ? -14.463 0.378 1.142 1.00 88.75 82 TRP A N 1
ATOM 639 C CA . TRP A 1 82 ? -15.871 0.629 1.467 1.00 88.75 82 TRP A CA 1
ATOM 640 C C . TRP A 1 82 ? -16.357 -0.161 2.683 1.00 88.75 82 TRP A C 1
ATOM 642 O O . TRP A 1 82 ? -17.104 0.386 3.491 1.00 88.75 82 TRP A O 1
ATOM 652 N N . LEU A 1 83 ? -15.907 -1.408 2.857 1.00 91.50 83 LEU A N 1
ATOM 653 C CA . LEU A 1 83 ? -16.213 -2.193 4.057 1.00 91.50 83 LEU A CA 1
ATOM 654 C C . LEU A 1 83 ? -15.647 -1.543 5.324 1.00 91.50 83 LEU A C 1
ATOM 656 O O . LEU A 1 83 ? -16.341 -1.487 6.337 1.00 91.50 83 LEU A O 1
ATOM 660 N N . ILE A 1 84 ? -14.423 -1.011 5.266 1.00 90.31 84 ILE A N 1
ATOM 661 C CA . ILE A 1 84 ? -13.815 -0.283 6.387 1.00 90.31 84 ILE A CA 1
ATOM 662 C C . ILE A 1 84 ? -14.605 0.994 6.689 1.00 90.31 84 ILE A C 1
ATOM 664 O O . ILE A 1 84 ? -14.916 1.238 7.852 1.00 90.31 84 ILE A O 1
ATOM 668 N N . VAL A 1 85 ? -14.993 1.777 5.674 1.00 92.19 85 VAL A N 1
ATOM 669 C CA . VAL A 1 85 ? -15.833 2.975 5.868 1.00 92.19 85 VAL A CA 1
ATOM 670 C C . VAL A 1 85 ? -17.165 2.609 6.524 1.00 92.19 85 VAL A C 1
ATOM 672 O O . VAL A 1 85 ? -17.518 3.191 7.547 1.00 92.19 85 VAL A O 1
ATOM 675 N N . ALA A 1 86 ? -17.881 1.615 5.990 1.00 92.38 86 ALA A N 1
ATOM 676 C CA . ALA A 1 86 ? -19.156 1.168 6.547 1.00 92.38 86 ALA A CA 1
ATOM 677 C C . ALA A 1 86 ? -19.005 0.674 7.996 1.00 92.38 86 ALA A C 1
ATOM 679 O O . ALA A 1 86 ? -19.804 1.035 8.862 1.00 92.38 86 ALA A O 1
ATOM 680 N N . GLY A 1 87 ? -17.944 -0.089 8.277 1.00 92.12 87 GLY A N 1
ATOM 681 C CA . GLY A 1 87 ? -17.606 -0.553 9.620 1.00 92.12 87 GLY A CA 1
ATOM 682 C C . GLY A 1 87 ? -17.314 0.592 10.590 1.00 92.12 87 GLY A C 1
ATOM 683 O O . GLY A 1 87 ? -17.826 0.582 11.706 1.00 92.12 87 GLY A O 1
ATOM 684 N N . LEU A 1 88 ? -16.559 1.610 10.166 1.00 92.50 88 LEU A N 1
ATOM 685 C CA . LEU A 1 88 ? -1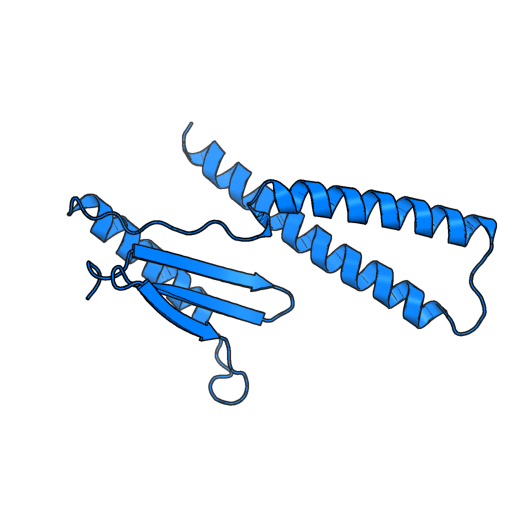6.273 2.797 10.979 1.00 92.50 88 LEU A CA 1
ATOM 686 C C . LEU A 1 88 ? -17.532 3.634 11.232 1.00 92.50 88 LEU A C 1
ATOM 688 O O . LEU A 1 88 ? -17.720 4.110 12.351 1.00 92.50 88 LEU A O 1
ATOM 692 N N . CYS A 1 89 ? -18.421 3.786 10.246 1.00 93.62 89 CYS A N 1
ATOM 693 C CA . CYS A 1 89 ? -19.706 4.466 10.428 1.00 93.62 89 CYS A CA 1
ATOM 694 C C . CYS A 1 89 ? -20.585 3.728 11.444 1.00 93.62 89 CYS A C 1
ATOM 696 O O . CYS A 1 89 ? -21.088 4.344 12.383 1.00 93.62 89 CYS A O 1
ATOM 698 N N . TYR A 1 90 ? -20.715 2.406 11.301 1.00 93.25 90 TYR A N 1
ATOM 699 C CA . TYR A 1 90 ? -21.455 1.573 12.247 1.00 93.25 90 TYR A CA 1
ATOM 700 C C . TYR A 1 90 ? -20.852 1.632 13.656 1.00 93.25 90 TYR A C 1
ATOM 702 O O . TYR A 1 90 ? -21.572 1.808 14.636 1.00 93.25 90 TYR A O 1
ATOM 710 N N . PHE A 1 91 ? -19.526 1.535 13.769 1.00 91.19 91 PHE A N 1
ATOM 711 C CA . PHE A 1 91 ? -18.835 1.615 15.051 1.00 91.19 91 PHE A CA 1
ATOM 712 C C . PHE A 1 91 ? -19.030 2.984 15.712 1.00 91.19 91 PHE A C 1
ATOM 714 O O . PHE A 1 91 ? -19.349 3.049 16.895 1.00 91.19 91 PHE A O 1
ATOM 721 N N . SER A 1 92 ? -18.946 4.072 14.940 1.00 91.25 92 SER A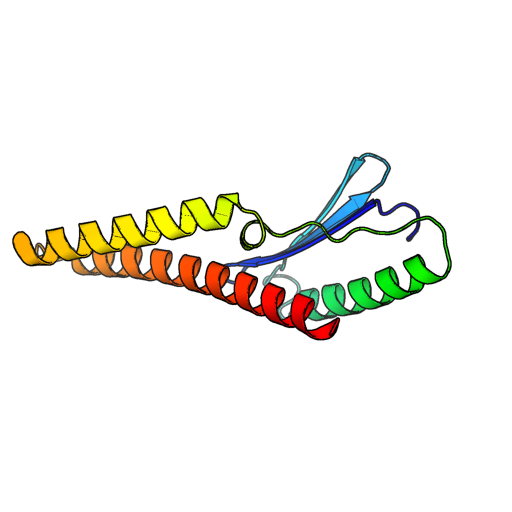 N 1
ATOM 722 C CA . SER A 1 92 ? -19.230 5.433 15.417 1.00 91.25 92 SER A CA 1
ATOM 723 C C . SER A 1 92 ? -20.663 5.554 15.944 1.00 91.25 92 SER A C 1
ATOM 725 O O . SER A 1 92 ? -20.876 6.052 17.046 1.00 91.25 92 SER A O 1
ATOM 727 N N . TRP A 1 93 ? -21.645 5.036 15.198 1.00 94.06 93 TRP A N 1
ATOM 728 C CA . TRP A 1 93 ? -23.045 4.980 15.630 1.00 94.06 93 TRP A CA 1
ATOM 729 C C . TRP A 1 93 ? -23.220 4.187 16.933 1.00 94.06 93 TRP A C 1
ATOM 731 O O . TRP A 1 93 ? -23.914 4.626 17.853 1.00 94.06 93 TRP A O 1
ATOM 741 N N . HIS A 1 94 ? -22.558 3.036 17.048 1.00 90.50 94 HIS A N 1
ATOM 742 C CA . HIS A 1 94 ? -22.591 2.217 18.256 1.00 90.50 94 HIS A CA 1
ATOM 743 C C . HIS A 1 94 ? -22.005 2.961 19.467 1.00 90.50 94 HIS A C 1
ATOM 745 O O . HIS A 1 94 ? -22.594 2.931 20.545 1.00 90.50 94 HIS A O 1
ATOM 751 N N . LEU A 1 95 ? -20.872 3.655 19.309 1.00 90.94 95 LEU A N 1
ATOM 752 C CA . LEU A 1 95 ? -20.268 4.438 20.394 1.00 90.94 95 LEU A CA 1
ATOM 753 C C . LEU A 1 95 ? -21.155 5.615 20.817 1.00 90.94 95 LEU A C 1
ATOM 755 O O . LEU A 1 95 ? -21.260 5.888 22.009 1.00 90.94 95 LEU A O 1
ATOM 759 N N . LEU A 1 96 ? -21.827 6.276 19.870 1.00 90.75 96 LEU A N 1
ATOM 760 C CA . LEU A 1 96 ? -22.768 7.362 20.168 1.00 90.75 96 LEU A CA 1
ATOM 761 C C . LEU A 1 96 ? -23.986 6.880 20.966 1.00 90.75 96 LEU A C 1
ATOM 763 O O . LEU A 1 96 ? -24.474 7.597 21.833 1.00 90.75 96 LEU A O 1
ATOM 767 N N . THR A 1 97 ? -24.474 5.672 20.681 1.00 92.50 97 THR A N 1
ATOM 768 C CA . THR A 1 97 ? -25.692 5.123 21.302 1.00 92.50 97 THR A CA 1
ATOM 769 C C . THR A 1 97 ? -25.436 4.394 22.621 1.00 92.50 97 THR A C 1
ATOM 771 O O . THR A 1 97 ? -26.288 4.428 23.502 1.00 92.50 97 THR A O 1
ATOM 774 N N . HIS A 1 98 ? -24.276 3.750 22.781 1.00 89.75 98 HIS A N 1
ATOM 775 C CA . HIS A 1 98 ? -23.964 2.908 23.946 1.00 89.75 98 HIS A CA 1
ATOM 776 C C . HIS A 1 98 ? -22.850 3.476 24.840 1.00 89.75 98 HIS A C 1
ATOM 778 O O . HIS A 1 98 ? -22.577 2.924 25.907 1.00 89.75 98 HIS A O 1
ATOM 784 N N . GLY A 1 99 ? -22.204 4.567 24.419 1.00 86.12 99 GLY A N 1
ATOM 785 C CA . GLY A 1 99 ? -21.064 5.156 25.111 1.00 86.12 99 GLY A CA 1
ATOM 786 C C . GLY A 1 99 ? -19.792 4.306 25.024 1.00 86.12 99 GLY A C 1
ATOM 787 O O . GLY A 1 99 ? -19.761 3.197 24.481 1.00 86.12 99 GLY A O 1
ATOM 788 N N . VAL A 1 100 ? -18.705 4.842 25.579 1.00 86.88 100 VAL A N 1
ATOM 789 C CA . VAL A 1 100 ? -17.419 4.144 25.699 1.00 86.88 100 VAL A CA 1
ATOM 790 C C . VAL A 1 100 ? -17.227 3.744 27.153 1.00 86.88 100 VAL A C 1
ATOM 792 O O . VAL A 1 100 ? -17.323 4.582 28.042 1.00 86.88 100 VAL A O 1
ATOM 795 N N . LYS A 1 101 ? -16.943 2.462 27.409 1.00 86.75 101 LYS A N 1
ATOM 796 C CA . LYS A 1 101 ? -16.563 2.014 28.757 1.00 86.75 101 LYS A CA 1
ATOM 797 C C . LYS A 1 101 ? -15.220 2.633 29.146 1.00 86.75 101 LYS A C 1
ATOM 799 O O . LYS A 1 101 ? -14.287 2.617 28.337 1.00 86.75 101 LYS A O 1
ATOM 804 N N . ASP A 1 102 ? -15.105 3.092 30.388 1.00 83.69 102 ASP A N 1
ATOM 805 C CA . ASP A 1 102 ? -13.859 3.648 30.912 1.00 83.69 102 ASP A CA 1
ATOM 806 C C . ASP A 1 102 ? -12.685 2.675 30.731 1.00 83.69 102 ASP A C 1
ATO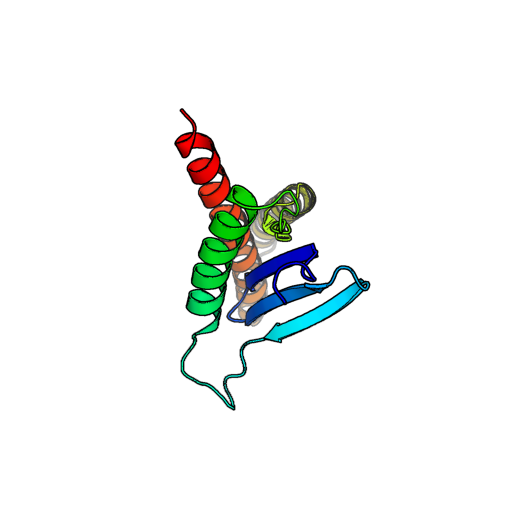M 808 O O . ASP A 1 102 ? -12.819 1.455 30.852 1.00 83.69 102 ASP A O 1
ATOM 812 N N . GLY A 1 103 ? -11.533 3.224 30.342 1.00 83.81 103 GLY A N 1
ATOM 813 C CA . GLY A 1 103 ? -10.328 2.457 30.017 1.00 83.81 103 GLY A CA 1
ATOM 814 C C . GLY A 1 103 ? -10.286 1.842 28.609 1.00 83.81 103 GLY A C 1
ATOM 815 O O . GLY A 1 103 ? -9.230 1.368 28.200 1.00 83.81 103 GLY A O 1
ATOM 816 N N . LYS A 1 104 ? -11.370 1.882 27.815 1.00 87.25 104 LYS A N 1
ATOM 817 C CA . LYS A 1 104 ? -11.377 1.325 26.440 1.00 87.25 104 LYS A CA 1
ATOM 818 C C . LYS A 1 104 ? -11.002 2.310 25.331 1.00 87.25 104 LYS A C 1
ATOM 820 O O . LYS A 1 104 ? -10.942 1.918 24.165 1.00 87.25 104 LYS A O 1
ATOM 825 N N . TRP A 1 105 ? -10.694 3.557 25.676 1.00 86.69 105 TRP A N 1
ATOM 826 C CA . TRP A 1 105 ? -10.299 4.593 24.716 1.00 86.69 105 TRP A CA 1
ATOM 827 C C . TRP A 1 105 ? -9.083 4.197 23.867 1.00 86.69 105 TRP A C 1
ATOM 829 O O . TRP A 1 105 ? -9.072 4.465 22.670 1.00 86.69 105 TRP A O 1
ATOM 839 N N . GLY A 1 106 ? -8.113 3.468 24.432 1.00 86.75 106 GLY A N 1
ATOM 840 C CA . GLY A 1 106 ? -6.956 2.971 23.674 1.00 86.75 106 GLY A CA 1
ATOM 841 C C . GLY A 1 106 ? -7.342 2.055 22.506 1.00 86.75 106 GLY A C 1
ATOM 842 O O . GLY A 1 106 ? -6.826 2.203 21.400 1.00 86.75 106 GLY A O 1
ATOM 843 N N . SER A 1 107 ? -8.307 1.153 22.709 1.00 86.25 107 SER A N 1
ATOM 844 C CA . SER A 1 107 ? -8.813 0.279 21.642 1.00 86.25 107 SER A CA 1
ATOM 845 C C . SER A 1 107 ? -9.583 1.059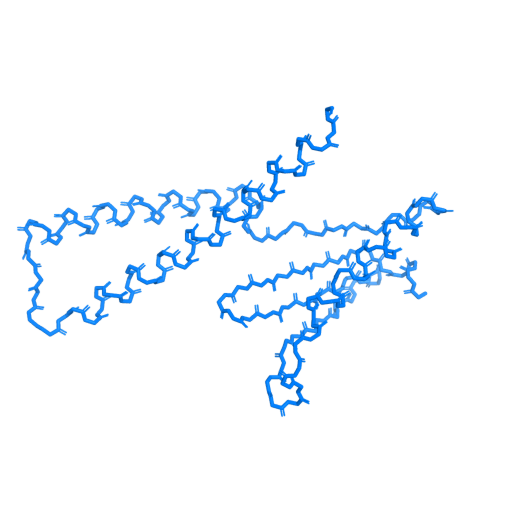 20.578 1.00 86.25 107 SER A C 1
ATOM 847 O O . SER A 1 107 ? -9.460 0.756 19.394 1.00 86.25 107 SER A O 1
ATOM 849 N N . VAL A 1 108 ? -10.342 2.082 20.983 1.00 87.19 108 VAL A N 1
ATOM 850 C CA . VAL A 1 108 ? -11.041 2.978 20.050 1.00 87.19 108 VAL A CA 1
ATOM 851 C C . VAL A 1 108 ? -10.025 3.682 19.150 1.00 87.19 108 VAL A C 1
ATOM 853 O O . VAL A 1 108 ? -10.129 3.586 17.928 1.00 87.19 108 VAL A O 1
ATOM 856 N N . PHE A 1 109 ? -8.989 4.298 19.727 1.00 88.94 109 PHE A N 1
ATOM 857 C CA . PHE A 1 109 ? -7.932 4.950 18.951 1.00 88.94 109 PHE A CA 1
ATOM 858 C C . PHE A 1 109 ? -7.189 3.985 18.023 1.00 88.94 109 PHE A C 1
ATOM 860 O O . PHE A 1 109 ? -6.899 4.362 16.893 1.00 88.94 109 PHE A O 1
ATOM 867 N N . MET A 1 110 ? -6.937 2.736 18.432 1.00 89.00 110 MET A N 1
ATOM 868 C CA . MET A 1 110 ? -6.347 1.736 17.531 1.00 89.00 110 MET A CA 1
ATOM 869 C C . MET A 1 110 ? -7.241 1.413 16.330 1.00 89.00 110 MET A C 1
ATOM 871 O O . MET A 1 110 ? -6.732 1.280 15.217 1.00 89.00 110 MET A O 1
ATOM 875 N N . ILE A 1 111 ? -8.555 1.262 16.530 1.00 87.88 111 ILE A N 1
ATOM 876 C CA . ILE A 1 111 ? -9.493 0.945 15.440 1.00 87.88 111 ILE A CA 1
ATOM 877 C C . ILE A 1 111 ? -9.512 2.087 14.423 1.00 87.88 111 ILE A C 1
ATOM 879 O O . ILE A 1 111 ? -9.322 1.849 13.228 1.00 87.88 111 ILE A O 1
ATOM 883 N N . TYR A 1 112 ? -9.679 3.326 14.893 1.00 89.88 112 TYR A N 1
ATOM 884 C CA . TYR A 1 112 ? -9.667 4.491 14.009 1.00 89.88 112 TYR A CA 1
ATOM 885 C C . TYR A 1 112 ? -8.294 4.715 13.380 1.00 89.88 112 TYR A C 1
ATOM 887 O O . TYR A 1 112 ? -8.229 4.973 12.185 1.00 89.88 112 TYR A O 1
ATOM 895 N N . GLY A 1 113 ? -7.206 4.556 14.135 1.00 88.31 113 GLY A N 1
ATOM 896 C CA . GLY A 1 113 ? -5.841 4.690 13.631 1.00 88.31 113 GLY A CA 1
ATOM 897 C C . GLY A 1 113 ? -5.572 3.734 12.472 1.00 88.31 113 GLY A C 1
ATOM 898 O O . GLY A 1 113 ? -5.253 4.180 11.377 1.00 88.31 113 GLY A O 1
ATOM 899 N N . ASN A 1 114 ? -5.802 2.433 12.663 1.00 88.25 114 ASN A N 1
ATOM 900 C CA . ASN A 1 114 ? -5.614 1.442 11.598 1.00 88.25 114 ASN A CA 1
ATOM 901 C C . ASN A 1 114 ? -6.538 1.687 10.396 1.00 88.25 114 ASN A C 1
ATOM 903 O O . ASN A 1 114 ? -6.104 1.572 9.248 1.00 88.25 114 ASN A O 1
ATOM 907 N N . GLY A 1 115 ? -7.801 2.047 10.652 1.00 87.31 115 GLY A N 1
ATOM 908 C CA . GLY A 1 115 ? -8.760 2.385 9.602 1.00 87.31 115 GLY A CA 1
ATOM 909 C C . GLY A 1 115 ? -8.304 3.583 8.767 1.00 87.31 115 GLY A C 1
ATOM 910 O O . GLY A 1 115 ? -8.302 3.511 7.540 1.00 87.31 115 GLY A O 1
ATOM 911 N N . LEU A 1 116 ? -7.850 4.655 9.417 1.00 89.62 116 LEU A N 1
ATOM 912 C CA . LEU A 1 116 ? -7.331 5.857 8.765 1.00 89.62 116 LEU A CA 1
ATOM 913 C C . LEU A 1 116 ? -6.045 5.576 7.986 1.00 89.62 116 LEU A C 1
ATOM 915 O O . LEU A 1 116 ? -5.933 6.025 6.849 1.00 89.62 116 LEU A O 1
ATOM 919 N N . THR A 1 117 ? -5.113 4.788 8.531 1.00 86.50 117 THR A N 1
ATOM 920 C CA . THR A 1 117 ? -3.889 4.392 7.815 1.00 86.50 117 THR A CA 1
ATOM 921 C C . THR A 1 117 ? -4.221 3.625 6.533 1.00 86.50 117 THR A C 1
ATOM 923 O O . THR A 1 117 ? -3.648 3.899 5.476 1.00 86.50 117 THR A O 1
ATOM 926 N N . TYR A 1 118 ? -5.189 2.702 6.588 1.00 88.19 118 TYR A N 1
ATOM 927 C CA . TYR A 1 118 ? -5.653 1.990 5.397 1.00 88.19 118 TYR A CA 1
ATOM 928 C C . TYR A 1 118 ? -6.317 2.936 4.387 1.00 88.19 118 TYR A C 1
ATOM 930 O O . TYR A 1 118 ? -5.996 2.895 3.198 1.00 88.19 118 TYR A O 1
ATOM 938 N N . LEU A 1 119 ? -7.241 3.788 4.843 1.00 87.12 119 LEU A N 1
ATOM 939 C CA . LEU A 1 119 ? -7.965 4.717 3.973 1.00 87.12 119 LEU A CA 1
ATOM 940 C C . LEU A 1 119 ? -7.028 5.738 3.325 1.00 87.12 119 LEU A C 1
ATOM 942 O O . LEU A 1 119 ? -7.201 6.039 2.147 1.00 87.12 119 LEU A O 1
ATOM 946 N N . GLY A 1 120 ? -6.006 6.204 4.045 1.00 86.19 120 GLY A N 1
ATOM 947 C CA . GLY A 1 120 ? -4.963 7.076 3.510 1.00 86.19 120 GLY A CA 1
ATOM 948 C C . GLY A 1 120 ? -4.187 6.412 2.373 1.00 86.19 120 GLY A C 1
ATOM 949 O O . GLY A 1 120 ? -4.096 6.972 1.282 1.00 86.19 120 GLY A O 1
ATOM 950 N N . ALA A 1 121 ? -3.709 5.179 2.577 1.00 83.94 121 ALA A N 1
ATOM 951 C CA . ALA A 1 121 ? -3.020 4.418 1.532 1.00 83.94 121 ALA A CA 1
ATOM 952 C C . ALA A 1 121 ? -3.924 4.138 0.316 1.00 83.94 121 ALA A C 1
ATOM 954 O O . ALA A 1 121 ? -3.487 4.234 -0.834 1.00 83.94 121 ALA A O 1
ATOM 955 N N . TRP A 1 122 ? -5.202 3.831 0.555 1.00 84.62 122 TRP A N 1
ATOM 956 C CA . TRP A 1 122 ? -6.188 3.628 -0.505 1.00 84.62 122 TRP A CA 1
ATOM 957 C C . TRP A 1 122 ? -6.471 4.909 -1.300 1.00 84.62 122 TRP A C 1
ATOM 959 O O . TRP A 1 122 ? -6.539 4.864 -2.528 1.00 84.62 122 TRP A O 1
ATOM 969 N N . PHE A 1 123 ? -6.603 6.052 -0.627 1.00 84.69 123 PHE A N 1
ATOM 970 C CA . PHE A 1 123 ? -6.853 7.340 -1.269 1.00 84.69 123 PHE A CA 1
ATOM 971 C C . PHE A 1 123 ? -5.651 7.805 -2.101 1.00 84.69 123 PHE A C 1
ATOM 973 O O . PHE A 1 123 ? -5.822 8.137 -3.275 1.00 84.69 123 PHE A O 1
ATOM 980 N N . ALA A 1 124 ? -4.436 7.718 -1.551 1.00 83.56 124 ALA A N 1
ATOM 981 C CA . ALA A 1 124 ? -3.200 8.048 -2.262 1.00 83.56 124 ALA A CA 1
ATOM 982 C C . ALA A 1 124 ? -3.027 7.204 -3.539 1.00 83.56 124 ALA A C 1
ATOM 984 O O . ALA A 1 124 ? -2.722 7.727 -4.610 1.00 83.56 124 ALA A O 1
ATOM 985 N N . ALA A 1 125 ? -3.316 5.898 -3.474 1.00 81.81 125 ALA A N 1
ATOM 986 C CA . ALA A 1 125 ? -3.272 5.027 -4.649 1.00 81.81 125 ALA A CA 1
ATOM 987 C C . ALA A 1 125 ? -4.275 5.437 -5.746 1.00 81.81 125 ALA A C 1
ATOM 989 O O . ALA A 1 125 ? -4.013 5.232 -6.933 1.00 81.81 125 ALA A O 1
ATOM 990 N N . ARG A 1 126 ? -5.422 6.027 -5.378 1.00 80.31 126 ARG A N 1
ATOM 991 C CA . ARG A 1 126 ? -6.418 6.522 -6.343 1.00 80.31 126 ARG A CA 1
ATOM 992 C C . ARG A 1 126 ? -6.028 7.863 -6.956 1.00 80.31 126 ARG A C 1
ATOM 994 O O . ARG A 1 126 ? -6.271 8.033 -8.148 1.00 80.31 126 ARG A O 1
ATOM 1001 N N . GLN A 1 127 ? -5.412 8.768 -6.196 1.00 79.56 127 GLN A N 1
ATOM 1002 C CA . GLN A 1 127 ? -4.891 10.034 -6.728 1.00 79.56 127 GLN A CA 1
ATOM 1003 C C . GLN A 1 127 ? -3.794 9.789 -7.768 1.00 79.56 127 GLN A C 1
ATOM 1005 O O . GLN A 1 127 ? -3.917 10.243 -8.901 1.00 79.56 127 GLN A O 1
ATOM 1010 N N . ASN A 1 128 ? -2.824 8.929 -7.448 1.00 70.69 128 ASN A N 1
ATOM 1011 C CA . ASN A 1 128 ? -1.756 8.548 -8.379 1.00 70.69 128 ASN A CA 1
ATOM 1012 C C . ASN A 1 128 ? -2.294 7.905 -9.670 1.00 70.69 128 ASN A C 1
ATOM 1014 O O . ASN A 1 128 ? -1.689 8.015 -10.736 1.00 70.69 128 ASN A O 1
ATOM 1018 N N . LYS A 1 129 ? -3.442 7.217 -9.593 1.00 67.94 129 LYS A N 1
ATOM 1019 C CA . LYS A 1 129 ? -4.122 6.672 -10.772 1.00 67.94 129 LYS A CA 1
ATOM 1020 C C . LYS A 1 129 ? -4.771 7.773 -11.615 1.00 67.94 129 LYS A C 1
ATOM 1022 O O . LYS A 1 129 ? -4.709 7.672 -12.833 1.00 67.94 129 LYS A O 1
ATOM 1027 N N . ALA A 1 130 ? -5.383 8.776 -10.981 1.00 61.12 130 ALA A N 1
ATOM 1028 C CA . ALA A 1 130 ? -6.015 9.904 -11.662 1.00 61.12 130 ALA A CA 1
ATOM 1029 C C . ALA A 1 130 ? -4.984 10.771 -12.404 1.00 61.12 130 ALA A C 1
ATOM 1031 O O . ALA A 1 130 ? -5.187 11.085 -13.575 1.00 61.12 130 ALA A O 1
ATOM 1032 N N . GLU A 1 131 ? -3.849 11.064 -11.767 1.00 58.59 131 GLU A N 1
ATOM 1033 C CA . GLU A 1 131 ? -2.725 11.791 -12.377 1.00 58.59 131 GLU A CA 1
ATOM 1034 C C . GLU A 1 131 ? -2.129 11.027 -13.566 1.00 58.59 131 GLU A C 1
ATOM 1036 O O . GLU A 1 131 ? -1.903 11.598 -14.629 1.00 58.59 131 GLU A O 1
ATOM 1041 N N . ALA A 1 132 ? -1.952 9.708 -13.431 1.00 57.31 132 ALA A N 1
ATOM 1042 C CA . ALA A 1 132 ? -1.453 8.870 -14.519 1.00 57.31 132 ALA A CA 1
ATOM 1043 C C . ALA A 1 132 ? -2.433 8.744 -15.701 1.00 57.31 132 ALA A C 1
ATOM 1045 O O . ALA A 1 132 ? -1.997 8.465 -16.814 1.00 57.31 132 ALA A O 1
ATOM 1046 N N . SER A 1 133 ? -3.742 8.914 -15.476 1.00 57.44 133 SER A N 1
ATOM 1047 C CA . SER A 1 133 ? -4.744 8.937 -16.551 1.00 57.44 133 SER A CA 1
ATOM 1048 C C . SER A 1 133 ? -4.935 10.313 -17.189 1.00 57.44 133 SER A C 1
ATOM 1050 O O . SER A 1 133 ? -5.282 10.358 -18.359 1.00 57.44 133 SER A O 1
ATOM 1052 N N . GLY A 1 134 ? -4.701 11.405 -16.453 1.00 46.75 134 GLY A N 1
ATOM 1053 C CA . GLY A 1 134 ? -4.818 12.777 -16.967 1.00 46.75 134 GLY A CA 1
ATOM 1054 C C . GLY A 1 134 ? -3.577 13.288 -17.706 1.00 46.75 134 GLY A C 1
ATOM 1055 O O . GLY A 1 134 ? -3.639 14.326 -18.345 1.00 46.75 134 GLY A O 1
ATOM 1056 N N . ALA A 1 135 ? -2.453 12.569 -17.646 1.00 46.69 135 ALA A N 1
ATOM 1057 C CA . ALA A 1 135 ? -1.234 12.881 -18.400 1.00 46.69 135 ALA A CA 1
ATOM 1058 C C . ALA A 1 135 ? -1.247 12.363 -19.859 1.00 46.69 135 ALA A C 1
ATOM 1060 O O . ALA A 1 135 ? -0.221 12.424 -20.532 1.00 46.69 135 ALA A O 1
ATOM 1061 N N . ASN A 1 136 ? -2.377 11.817 -20.322 1.00 42.69 136 ASN A N 1
ATOM 1062 C CA . ASN A 1 136 ? -2.573 11.269 -21.670 1.00 42.69 136 ASN A CA 1
ATOM 1063 C C . ASN A 1 136 ? -3.617 12.045 -22.501 1.00 42.69 136 ASN A C 1
ATOM 1065 O O . ASN A 1 136 ? -3.982 11.561 -23.573 1.00 42.69 136 ASN A O 1
ATOM 1069 N N . ASP A 1 137 ? -4.071 13.209 -22.022 1.00 35.69 137 ASP A N 1
ATOM 1070 C CA . ASP A 1 137 ? -4.966 14.122 -22.750 1.00 35.69 137 ASP A CA 1
ATOM 1071 C C . ASP A 1 137 ? -4.211 15.368 -23.241 1.00 35.69 137 ASP A C 1
ATOM 1073 O O . ASP A 1 137 ? -3.432 15.948 -22.445 1.00 35.69 137 ASP A O 1
#

Secondary structure (DSSP, 8-state):
--TTEEEEEEEEETTEEEEEEEETTS-EEEEE--TTT--S--HHHHHHHHHHHHHHHHHHSS-PPEEPPPGGGSHHHHHHHHHHHHHHHHHHHHHHHH---TT-HHHHHHHHHHHHHHHHHHHHHHHHHHHHHHTT-

Sequence (137 aa):
MLADIASFHYQEFNGNKTFRLRLRSGQKVTLAHNDTFCPADDIVALAADFRKQAADFSTDRSVGITREKTFFEKPVASVVGWLIVAGLCYFSWHLLTHGVKDGKWGSVFMIYGNGLTYLGAWFAARQNKAEASGAND

Radius of gyration: 19.83 Å; chains: 1; bounding box: 48×32×59 Å

Organism: NCBI:txid1121955

Foldseek 3Di:
DVLQWQEWEWDDAPNKTKIWTAGPVRDIDIDIDDCVPPVPPCSVVVVVVVVVVQVVVVVVDVRHHYYDDDPLLDVVLVVVLVVLVVVVVVVVVCCVVPNDDPPCVVVVCVSVVVNVSSNVSNVVSVVVVVVVVVVVD